Protein AF-A0A820I0Y2-F1 (afdb_monomer_lite)

Sequence (108 aa):
MSKSKFDYYHKNILMPNKNRFHLIRLSNPFMSELIFSSADTILRFTHLGTLIFDHMEMKDFIKLTNHLAHLPELHSLTISLADGLHSLNVPFSSIFQLKTIKSQYHLT

Secondary structure (DSSP, 8-state):
--HHHHHHHIIIIITTTGGG-SEEEE--HHHHHHHTSSHHHHTT-TT--EEEEEEE-HHHHHHHHHHHTT-TT--EEEEEESS-GGG--S-GGGTTT-TT--------

Organism: NCBI:txid392030

Foldseek 3Di:
DDPVVVVCCVVPPCQVCLCVAQEDAAQDQVVCCVQQVDLVSQLSNQNHAEYHYHQHAPVSVLVRLQSLLNHPRHAYYHYHHNDDCPVVPDPCVSVVSSVRYPDDDDDD

pLDDT: mean 74.54, std 13.99, range [27.73, 91.31]

Radius of gyration: 13.73 Å; chains: 1; bounding box: 37×29×33 Å

Structure (mmCIF, N/CA/C/O backbone):
data_AF-A0A820I0Y2-F1
#
_entry.id   AF-A0A820I0Y2-F1
#
loop_
_atom_site.group_PDB
_atom_site.id
_atom_site.type_symbol
_atom_site.label_atom_id
_atom_site.label_alt_id
_atom_site.label_comp_id
_atom_site.label_asym_id
_atom_site.label_entity_id
_atom_site.label_seq_id
_atom_site.pdbx_PDB_ins_code
_atom_site.Cartn_x
_atom_site.Cartn_y
_atom_site.Cartn_z
_atom_site.occupancy
_atom_site.B_iso_or_equiv
_atom_site.auth_seq_id
_atom_site.auth_comp_id
_atom_site.auth_asym_id
_atom_site.auth_atom_id
_atom_site.pdbx_PDB_model_num
ATOM 1 N N . MET A 1 1 ? -2.614 1.747 -19.771 1.00 65.25 1 MET A N 1
ATOM 2 C CA . MET A 1 1 ? -3.841 2.501 -19.410 1.00 65.25 1 MET A CA 1
ATOM 3 C C . MET A 1 1 ? -3.532 3.989 -19.499 1.00 65.25 1 MET A C 1
ATOM 5 O O . MET A 1 1 ? -2.446 4.356 -19.077 1.00 65.25 1 MET A O 1
ATOM 9 N N . SER A 1 2 ? -4.407 4.827 -20.066 1.00 77.12 2 SER A N 1
ATOM 10 C CA . SER A 1 2 ? -4.164 6.280 -20.119 1.00 77.12 2 SER A CA 1
ATOM 11 C C . SER A 1 2 ? -4.368 6.933 -18.746 1.00 77.12 2 SER A C 1
ATOM 13 O O . SER A 1 2 ? -5.159 6.440 -17.937 1.00 77.12 2 SER A O 1
ATOM 15 N N . LYS A 1 3 ? -3.694 8.066 -18.503 1.00 76.94 3 LYS A N 1
ATOM 16 C CA . LYS A 1 3 ? -3.822 8.846 -17.260 1.00 76.94 3 LYS A CA 1
ATOM 17 C C . LYS A 1 3 ? -5.270 9.258 -16.981 1.00 76.94 3 LYS A C 1
ATOM 19 O O . LYS A 1 3 ? -5.769 9.014 -15.896 1.00 76.94 3 LYS A O 1
ATOM 24 N N . SER A 1 4 ? -5.988 9.756 -17.988 1.00 82.38 4 SER A N 1
ATOM 25 C CA . SER A 1 4 ? -7.395 10.162 -17.848 1.00 82.38 4 SER A CA 1
ATOM 26 C C . SER A 1 4 ? -8.315 9.019 -17.411 1.00 82.38 4 SER A C 1
ATOM 28 O O . SER A 1 4 ? -9.202 9.206 -16.578 1.00 82.38 4 SER A O 1
ATOM 30 N N . LYS A 1 5 ? -8.086 7.811 -17.939 1.00 81.94 5 LYS A N 1
ATOM 31 C CA . LYS A 1 5 ?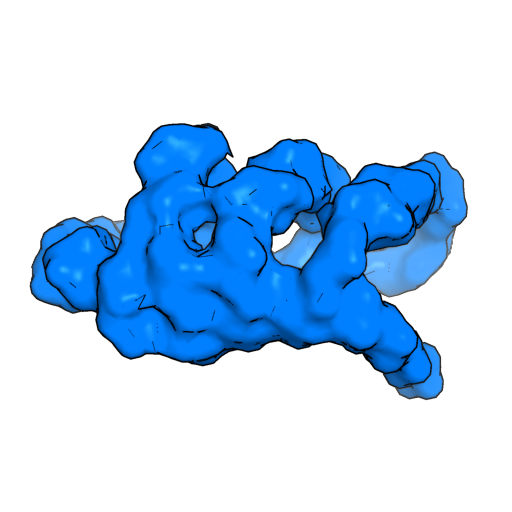 -8.835 6.618 -17.541 1.00 81.94 5 LYS A CA 1
ATOM 32 C C . LYS A 1 5 ? -8.505 6.244 -16.096 1.00 81.94 5 LYS A C 1
ATOM 34 O O . LYS A 1 5 ? -9.414 5.932 -15.336 1.00 81.94 5 LYS A O 1
ATOM 39 N N . PHE A 1 6 ? -7.235 6.331 -15.697 1.00 80.81 6 PHE A N 1
ATOM 40 C CA . PHE A 1 6 ? -6.832 6.141 -14.301 1.00 80.81 6 PHE A CA 1
ATOM 41 C C . PHE A 1 6 ? -7.481 7.147 -13.364 1.00 80.81 6 PHE A C 1
ATOM 43 O O . PHE A 1 6 ? -8.111 6.725 -12.402 1.00 80.81 6 PHE A O 1
ATOM 50 N N . ASP A 1 7 ? -7.404 8.438 -13.672 1.00 82.88 7 ASP A N 1
ATOM 51 C CA . ASP A 1 7 ? -7.962 9.496 -12.831 1.00 82.88 7 ASP A CA 1
ATOM 52 C C . ASP A 1 7 ? -9.465 9.283 -12.605 1.00 82.88 7 ASP A C 1
ATOM 54 O O . ASP A 1 7 ? -9.959 9.432 -11.485 1.00 82.88 7 ASP A O 1
ATOM 58 N N . TYR A 1 8 ? -10.184 8.841 -13.644 1.00 87.81 8 TYR A N 1
ATOM 59 C CA . TYR A 1 8 ? -11.588 8.462 -13.530 1.00 87.81 8 TYR A CA 1
ATOM 60 C C . TYR A 1 8 ? -11.798 7.299 -12.552 1.00 87.81 8 TYR A C 1
ATOM 62 O O . TYR A 1 8 ? -12.611 7.418 -11.634 1.00 87.81 8 TYR A O 1
ATOM 70 N N . TYR A 1 9 ? -11.081 6.184 -12.714 1.00 83.94 9 TYR A N 1
ATOM 71 C CA . TYR A 1 9 ? -11.232 5.024 -11.828 1.00 83.94 9 TYR A CA 1
ATOM 72 C C . TYR A 1 9 ? -10.803 5.336 -10.395 1.00 83.94 9 TYR A C 1
ATOM 74 O O . TYR A 1 9 ? -11.489 4.961 -9.444 1.00 83.94 9 TYR A O 1
ATOM 82 N N . HIS A 1 10 ? -9.702 6.064 -10.238 1.00 82.62 10 HIS A N 1
ATOM 83 C CA . HIS A 1 10 ? -9.175 6.473 -8.950 1.00 82.62 10 HIS A CA 1
ATOM 84 C C . HIS A 1 10 ? -10.192 7.332 -8.191 1.00 82.62 10 HIS A C 1
ATOM 86 O O . HIS A 1 10 ? -10.552 7.011 -7.059 1.00 82.62 10 HIS A O 1
ATOM 92 N N . LYS A 1 11 ? -10.720 8.379 -8.836 1.00 86.56 11 LYS A N 1
ATOM 93 C CA . LYS A 1 11 ? -11.652 9.324 -8.213 1.00 86.56 11 LYS A CA 1
ATOM 94 C C . LYS A 1 11 ? -13.036 8.727 -7.965 1.00 86.56 11 LYS A C 1
ATOM 96 O O . LYS A 1 11 ? -13.619 8.990 -6.919 1.00 86.56 11 LYS A O 1
ATOM 101 N N . ASN A 1 12 ? -13.564 7.955 -8.914 1.00 89.31 12 ASN A N 1
ATOM 102 C CA . ASN A 1 12 ? -14.973 7.551 -8.892 1.00 89.31 12 ASN A CA 1
ATOM 103 C C . ASN A 1 12 ? -15.205 6.136 -8.356 1.00 89.31 12 ASN A C 1
ATOM 105 O O . ASN A 1 12 ? -16.314 5.836 -7.928 1.00 89.31 12 ASN A O 1
ATOM 109 N N . ILE A 1 13 ? -14.192 5.264 -8.367 1.00 85.44 13 ILE A N 1
ATOM 110 C CA . ILE A 1 13 ? -14.351 3.866 -7.941 1.00 85.44 13 ILE A CA 1
ATOM 111 C C . ILE A 1 13 ? -13.467 3.561 -6.739 1.00 85.44 13 ILE A C 1
ATOM 113 O O . ILE A 1 13 ? -13.973 3.115 -5.709 1.00 85.44 13 ILE A O 1
ATOM 117 N N . LEU A 1 14 ? -12.167 3.836 -6.840 1.00 84.31 14 LEU A N 1
ATOM 118 C CA . LEU A 1 14 ? -11.193 3.407 -5.841 1.00 84.31 14 LEU A CA 1
ATOM 119 C C . LEU A 1 14 ? -11.290 4.241 -4.556 1.00 84.31 14 LEU A C 1
ATOM 121 O O . LEU A 1 14 ? -11.518 3.696 -3.481 1.00 84.31 14 LEU A O 1
ATOM 125 N N . MET A 1 15 ? -11.204 5.568 -4.650 1.00 86.25 15 MET A N 1
ATOM 126 C CA . MET A 1 15 ? -11.267 6.444 -3.475 1.00 86.25 15 MET A CA 1
ATOM 127 C C . MET A 1 15 ? -12.591 6.378 -2.696 1.00 86.25 15 MET A C 1
ATOM 129 O O . MET A 1 15 ? -12.525 6.391 -1.463 1.00 86.25 15 MET A O 1
ATOM 133 N N . PRO A 1 16 ? -13.773 6.276 -3.337 1.00 89.38 16 PRO A N 1
ATOM 134 C CA . PRO A 1 16 ? -15.039 6.144 -2.614 1.00 89.38 16 PRO A CA 1
ATOM 135 C C . PRO A 1 16 ? -15.208 4.791 -1.915 1.00 89.38 16 PRO A C 1
ATOM 137 O O . PRO A 1 16 ? -15.862 4.717 -0.881 1.00 89.38 16 PRO A O 1
ATOM 140 N N . ASN A 1 17 ? -14.606 3.724 -2.451 1.00 86.31 17 ASN A N 1
ATOM 141 C CA . ASN A 1 17 ? -14.744 2.365 -1.917 1.00 86.31 17 ASN A CA 1
ATOM 142 C C . ASN A 1 17 ? -13.506 1.884 -1.147 1.00 86.31 17 ASN A C 1
ATOM 144 O O . ASN A 1 17 ? -13.426 0.704 -0.817 1.00 86.31 17 ASN A O 1
ATOM 148 N N . LYS A 1 18 ? -12.551 2.768 -0.834 1.00 86.25 18 LYS A N 1
ATOM 149 C CA . LYS A 1 18 ? -11.252 2.390 -0.249 1.00 86.25 18 LYS A CA 1
ATOM 150 C C . LYS A 1 18 ? -11.343 1.570 1.042 1.00 86.25 18 LYS A C 1
ATOM 152 O O . LYS A 1 18 ? -10.583 0.625 1.211 1.00 86.25 18 LYS A O 1
ATOM 157 N N . ASN A 1 19 ? -12.343 1.838 1.881 1.00 86.88 19 ASN A N 1
ATOM 158 C CA . ASN A 1 19 ? -12.585 1.100 3.125 1.00 86.88 19 ASN A CA 1
ATOM 159 C C . ASN A 1 19 ? -13.214 -0.290 2.888 1.00 86.88 19 ASN A C 1
ATOM 161 O O . ASN A 1 19 ? -13.416 -1.042 3.825 1.00 86.88 19 ASN A O 1
ATOM 165 N N . ARG A 1 20 ? -13.602 -0.646 1.661 1.00 87.94 20 ARG A N 1
ATOM 166 C CA . ARG A 1 20 ? -14.251 -1.935 1.357 1.00 87.94 20 ARG A CA 1
ATOM 167 C C . ARG A 1 20 ? -13.287 -2.942 0.740 1.00 87.94 20 ARG A C 1
ATOM 169 O O . ARG A 1 20 ? -13.622 -4.124 0.631 1.00 87.94 20 ARG A O 1
ATOM 176 N N . PHE A 1 21 ? -12.116 -2.486 0.300 1.00 88.00 21 PHE A N 1
ATOM 177 C CA . PHE A 1 21 ? -11.137 -3.360 -0.324 1.00 88.00 21 PHE A CA 1
ATOM 178 C C . PHE A 1 21 ? -10.385 -4.150 0.734 1.00 88.00 21 PHE A C 1
ATOM 180 O O . PHE A 1 21 ? -9.664 -3.584 1.546 1.00 88.00 21 PHE A O 1
ATOM 187 N N . HIS A 1 22 ? -10.535 -5.468 0.661 1.00 90.94 22 HIS A N 1
ATOM 188 C CA . HIS A 1 22 ? -9.746 -6.419 1.438 1.00 90.94 22 HIS A CA 1
ATOM 189 C C . HIS A 1 22 ? -8.492 -6.856 0.679 1.00 90.94 22 HIS A C 1
ATOM 191 O O . HIS A 1 22 ? -7.486 -7.203 1.292 1.00 90.94 22 HIS A O 1
ATOM 197 N N . LEU A 1 23 ? -8.552 -6.811 -0.656 1.00 91.31 23 LEU A N 1
ATOM 198 C CA . LEU A 1 23 ? -7.461 -7.150 -1.554 1.00 91.31 23 LEU A CA 1
ATOM 199 C C . LEU A 1 23 ? -7.306 -6.060 -2.610 1.00 91.31 23 LEU A C 1
ATOM 201 O O . LEU A 1 23 ? -8.279 -5.678 -3.264 1.00 91.31 23 LEU A O 1
ATOM 205 N N . ILE A 1 24 ? -6.072 -5.605 -2.803 1.00 88.50 24 ILE A N 1
ATOM 206 C CA . ILE A 1 24 ? -5.685 -4.754 -3.926 1.00 88.50 24 ILE A CA 1
ATOM 207 C C . ILE A 1 24 ? -4.528 -5.427 -4.655 1.00 88.50 24 ILE A C 1
ATOM 209 O O . ILE A 1 24 ? -3.524 -5.792 -4.049 1.00 88.50 24 ILE A O 1
ATOM 213 N N . ARG A 1 25 ? -4.669 -5.562 -5.974 1.00 88.75 25 ARG A N 1
ATOM 214 C CA . ARG A 1 25 ? -3.605 -6.012 -6.869 1.00 88.75 25 ARG A CA 1
ATOM 215 C C . ARG A 1 25 ? -3.294 -4.909 -7.869 1.00 88.75 25 ARG A C 1
ATOM 217 O O . ARG A 1 25 ? -4.180 -4.485 -8.608 1.00 88.75 25 ARG A O 1
ATOM 224 N N . LEU A 1 26 ? -2.051 -4.444 -7.878 1.00 85.44 26 LEU A N 1
ATOM 225 C CA . LEU A 1 26 ? -1.568 -3.395 -8.765 1.00 85.44 26 LEU A CA 1
ATOM 226 C C . LEU A 1 26 ? -0.490 -3.969 -9.669 1.00 85.44 26 LEU A C 1
ATOM 228 O O . LEU A 1 26 ? 0.623 -4.221 -9.228 1.00 85.44 26 LEU A O 1
ATOM 232 N N . SER A 1 27 ? -0.816 -4.126 -10.946 1.00 79.88 27 SER A N 1
ATOM 233 C CA . SER A 1 27 ? 0.125 -4.619 -11.959 1.00 79.88 27 SER A CA 1
ATOM 234 C C . SER A 1 27 ? 0.807 -3.493 -12.739 1.00 79.88 27 SER A C 1
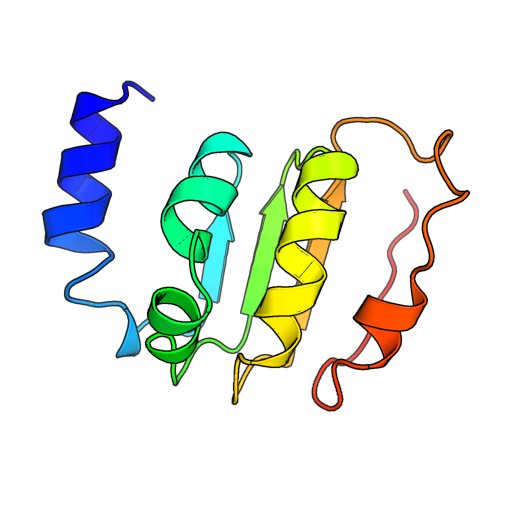ATOM 236 O O . SER A 1 27 ? 1.306 -3.703 -13.841 1.00 79.88 27 SER A O 1
ATOM 238 N N . ASN A 1 28 ? 0.736 -2.264 -12.224 1.00 73.44 28 ASN A N 1
ATOM 239 C CA . ASN A 1 28 ? 1.288 -1.085 -12.867 1.00 73.44 28 ASN A CA 1
ATOM 240 C C . ASN A 1 28 ? 2.001 -0.209 -11.819 1.00 73.44 28 ASN A C 1
ATOM 242 O O . ASN A 1 28 ? 1.317 0.334 -10.943 1.00 73.44 28 ASN A O 1
ATOM 246 N N . PRO A 1 29 ? 3.330 -0.026 -11.927 1.00 65.12 29 PRO A N 1
ATOM 247 C CA . PRO A 1 29 ? 4.129 0.705 -10.940 1.00 65.12 29 PRO A CA 1
ATOM 248 C C . PRO A 1 29 ? 3.735 2.183 -10.806 1.00 65.12 29 PRO A C 1
ATOM 250 O O . PRO A 1 29 ? 3.833 2.758 -9.728 1.00 65.12 29 PRO A O 1
ATOM 253 N N . PHE A 1 30 ? 3.167 2.804 -11.843 1.00 68.06 30 PHE A N 1
ATOM 254 C CA . PHE A 1 30 ? 2.677 4.185 -11.735 1.00 68.06 30 PHE A CA 1
ATOM 255 C C . PHE A 1 30 ? 1.456 4.315 -10.811 1.00 68.06 30 PHE A C 1
ATOM 257 O O . PHE A 1 30 ? 1.189 5.383 -10.265 1.00 68.06 30 PHE A O 1
ATOM 264 N N . MET A 1 31 ? 0.682 3.239 -10.633 1.00 70.56 31 MET A N 1
ATOM 265 C CA . MET A 1 31 ? -0.516 3.275 -9.792 1.00 70.56 31 MET A CA 1
ATOM 266 C C . MET A 1 31 ? -0.182 3.209 -8.307 1.00 70.56 31 MET A C 1
ATOM 268 O O . MET A 1 31 ? -0.931 3.764 -7.506 1.00 70.56 31 MET A O 1
ATOM 272 N N . SER A 1 32 ? 0.922 2.559 -7.932 1.00 69.38 32 SER A N 1
ATOM 273 C CA . SER A 1 32 ? 1.317 2.471 -6.529 1.00 69.38 32 SER A CA 1
ATOM 274 C C . SER A 1 32 ? 1.701 3.834 -5.978 1.00 69.38 32 SER A C 1
ATOM 276 O O . SER A 1 32 ? 1.227 4.193 -4.910 1.00 69.38 32 SER A O 1
ATOM 278 N N . GLU A 1 33 ? 2.460 4.635 -6.728 1.00 69.25 33 GLU A N 1
ATOM 279 C CA . GLU A 1 33 ? 2.808 5.992 -6.296 1.00 69.25 33 GLU A CA 1
ATOM 280 C C . GLU A 1 33 ? 1.563 6.877 -6.170 1.00 69.25 33 GLU A C 1
ATOM 282 O O . GLU A 1 33 ? 1.453 7.647 -5.229 1.00 69.25 33 GLU A O 1
ATOM 287 N N . LEU A 1 34 ? 0.574 6.733 -7.054 1.00 70.38 34 LEU A N 1
ATOM 288 C CA . LEU A 1 34 ? -0.639 7.555 -7.006 1.00 70.38 34 LEU A CA 1
ATOM 289 C C . LEU A 1 34 ? -1.568 7.173 -5.846 1.00 70.38 34 LEU A C 1
ATOM 291 O O . LEU A 1 34 ? -2.040 8.053 -5.125 1.00 70.38 34 LEU A O 1
ATOM 295 N N . ILE A 1 35 ? -1.810 5.874 -5.646 1.00 73.38 35 ILE A N 1
ATOM 296 C CA . ILE A 1 35 ? -2.714 5.365 -4.600 1.00 73.38 35 ILE A CA 1
ATOM 297 C C . ILE A 1 35 ? -2.077 5.503 -3.213 1.00 73.38 35 ILE A C 1
ATOM 299 O O . ILE A 1 35 ? -2.771 5.750 -2.228 1.00 73.38 35 ILE A O 1
ATOM 303 N N . PHE A 1 36 ? -0.755 5.366 -3.141 1.00 73.56 36 PHE A N 1
ATOM 304 C CA . PHE A 1 36 ? 0.014 5.319 -1.902 1.00 73.56 36 PHE A CA 1
ATOM 305 C C . PHE A 1 36 ? 0.990 6.503 -1.782 1.00 73.56 36 PHE A C 1
ATOM 307 O O . PHE A 1 36 ? 2.018 6.407 -1.118 1.00 73.56 36 PHE A O 1
ATOM 314 N N . SER A 1 37 ? 0.640 7.635 -2.404 1.00 71.25 37 SER A N 1
ATOM 315 C CA . SER A 1 37 ? 1.430 8.882 -2.422 1.00 71.25 37 SER A CA 1
ATOM 316 C C . SER A 1 37 ? 1.581 9.534 -1.050 1.00 71.25 37 SER A C 1
ATOM 318 O O . SER A 1 37 ? 2.503 10.318 -0.837 1.00 71.25 37 SER A O 1
ATOM 320 N N . SER A 1 38 ? 0.666 9.252 -0.120 1.00 74.38 38 SER A N 1
ATOM 321 C CA . SER A 1 38 ? 0.713 9.794 1.234 1.00 74.38 38 SER A CA 1
ATOM 322 C C . SER A 1 38 ? 0.250 8.781 2.272 1.00 74.38 38 SER A C 1
ATOM 324 O O . SER A 1 38 ? -0.671 7.989 2.035 1.00 74.38 38 SER A O 1
ATOM 326 N N . ALA A 1 39 ? 0.848 8.863 3.463 1.00 70.75 39 ALA A N 1
ATOM 327 C CA . ALA A 1 39 ? 0.432 8.082 4.626 1.00 70.75 39 ALA A CA 1
ATOM 328 C C . ALA A 1 39 ? -1.067 8.277 4.931 1.00 70.75 39 ALA A C 1
ATOM 330 O O . ALA A 1 39 ? -1.776 7.307 5.188 1.00 70.75 39 ALA A O 1
ATOM 331 N N . ASP A 1 40 ? -1.581 9.503 4.783 1.00 77.50 40 ASP A N 1
ATOM 332 C CA . ASP A 1 40 ? -3.000 9.829 4.989 1.00 77.50 40 ASP A CA 1
ATOM 333 C C . ASP A 1 40 ? -3.948 9.132 4.012 1.00 77.50 40 ASP A C 1
ATOM 335 O O . ASP A 1 40 ? -5.128 8.944 4.316 1.00 77.50 40 ASP A O 1
ATOM 339 N N . THR A 1 41 ? -3.478 8.791 2.812 1.00 77.75 41 THR A N 1
ATOM 340 C CA . THR A 1 41 ? -4.288 8.060 1.830 1.00 77.75 41 THR A CA 1
ATOM 341 C C . THR A 1 41 ? -4.301 6.575 2.166 1.00 77.75 41 THR A C 1
ATOM 343 O O . THR A 1 41 ? -5.360 5.949 2.133 1.00 77.75 41 THR A O 1
ATOM 346 N N . ILE A 1 42 ? -3.150 6.042 2.573 1.00 77.88 42 ILE A N 1
ATOM 347 C CA . ILE A 1 42 ? -2.950 4.641 2.959 1.00 77.88 42 ILE A CA 1
ATOM 348 C C . ILE A 1 42 ? -3.739 4.278 4.209 1.00 77.88 42 ILE A C 1
ATOM 350 O O . ILE A 1 42 ? -4.441 3.273 4.212 1.00 77.88 42 ILE A O 1
ATOM 354 N N . LEU A 1 43 ? -3.726 5.143 5.225 1.00 78.69 43 LEU A N 1
ATOM 355 C CA . LEU A 1 43 ? -4.476 4.955 6.471 1.00 78.69 43 LEU A CA 1
ATOM 356 C C . LEU A 1 43 ? -5.989 4.814 6.261 1.00 78.69 43 LEU A C 1
ATOM 358 O O . LEU A 1 43 ? -6.695 4.295 7.120 1.00 78.69 43 LEU A O 1
ATOM 362 N N . ARG A 1 44 ? -6.507 5.261 5.114 1.00 83.25 44 ARG A N 1
ATOM 363 C CA . ARG A 1 44 ? -7.930 5.133 4.783 1.00 83.25 44 ARG A CA 1
ATOM 364 C C . ARG A 1 44 ? -8.289 3.759 4.222 1.00 83.25 44 ARG A C 1
ATOM 366 O O . ARG A 1 44 ? -9.468 3.452 4.121 1.00 83.25 44 ARG A O 1
ATOM 373 N N . PHE A 1 45 ? -7.320 2.917 3.882 1.00 86.94 45 PHE A N 1
ATOM 374 C CA . PHE A 1 45 ? -7.557 1.522 3.508 1.00 86.94 45 PHE A CA 1
ATOM 375 C C . PHE A 1 45 ? -7.644 0.645 4.762 1.00 86.94 45 PHE A C 1
ATOM 377 O O . PHE A 1 45 ? -6.862 -0.279 4.961 1.00 86.94 45 PHE A O 1
ATOM 384 N N . THR A 1 46 ? -8.608 0.954 5.632 1.00 87.94 46 THR A N 1
ATOM 385 C CA . THR A 1 46 ? -8.700 0.391 6.989 1.00 87.94 46 THR A CA 1
ATOM 386 C C . THR A 1 46 ? -8.954 -1.114 7.034 1.00 87.94 46 THR A C 1
ATOM 388 O O . THR A 1 46 ? -8.669 -1.728 8.050 1.00 87.94 46 THR A O 1
ATOM 391 N N . HIS A 1 47 ? -9.473 -1.707 5.958 1.00 90.19 47 HIS A N 1
ATOM 392 C CA . HIS A 1 47 ? -9.790 -3.139 5.867 1.00 90.19 47 HIS A CA 1
ATOM 393 C C . HIS A 1 47 ? -8.884 -3.898 4.890 1.00 90.19 47 HIS A C 1
ATOM 395 O O . HIS A 1 47 ? -9.138 -5.063 4.581 1.00 90.19 47 HIS A O 1
ATOM 401 N N . LEU A 1 48 ? -7.846 -3.242 4.364 1.00 90.12 48 LEU A N 1
ATOM 402 C CA . LEU A 1 48 ? -6.965 -3.847 3.377 1.00 90.12 48 LEU A CA 1
ATOM 403 C C . LEU A 1 48 ? -6.066 -4.889 4.040 1.00 90.12 48 LEU A C 1
ATOM 405 O O . LEU A 1 48 ? -5.111 -4.548 4.730 1.00 90.12 48 LEU A O 1
ATOM 409 N N . GLY A 1 49 ? -6.376 -6.159 3.786 1.00 89.75 49 GLY A N 1
ATOM 410 C CA . GLY A 1 49 ? -5.648 -7.300 4.329 1.00 89.75 49 GLY A CA 1
ATOM 411 C C . GLY A 1 49 ? -4.562 -7.848 3.409 1.00 89.75 49 GLY A C 1
ATOM 412 O O . GLY A 1 49 ? -3.540 -8.343 3.881 1.00 89.75 49 GLY A O 1
ATOM 413 N N . THR A 1 50 ? -4.769 -7.755 2.095 1.00 90.25 50 THR A N 1
ATOM 414 C CA . THR A 1 50 ? -3.860 -8.290 1.075 1.00 90.25 50 THR A CA 1
ATOM 415 C C . THR A 1 50 ? -3.485 -7.225 0.055 1.00 90.25 50 THR A C 1
ATOM 417 O O . THR A 1 50 ? -4.353 -6.608 -0.566 1.00 90.25 50 THR A O 1
ATOM 420 N N . LEU A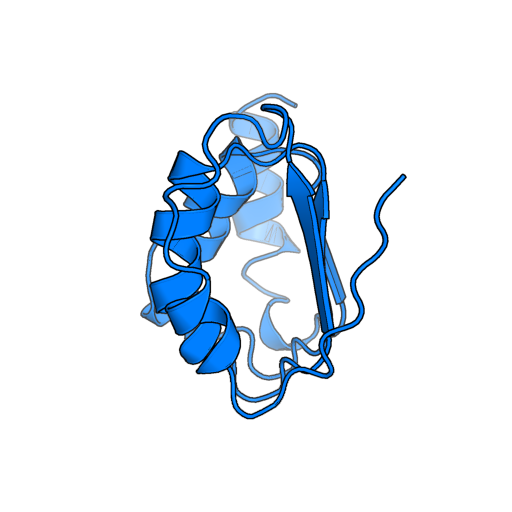 1 51 ? -2.186 -7.052 -0.169 1.00 88.12 51 LEU A N 1
ATOM 421 C CA . LEU A 1 51 ? -1.654 -6.141 -1.172 1.00 88.12 51 LEU A CA 1
ATOM 422 C C . LEU A 1 51 ? -0.668 -6.869 -2.083 1.00 88.12 51 LEU A C 1
ATOM 424 O O . LEU A 1 51 ? 0.290 -7.479 -1.618 1.00 88.12 51 LEU A O 1
ATOM 428 N N . ILE A 1 52 ? -0.914 -6.809 -3.387 1.00 88.25 52 ILE A N 1
ATOM 429 C CA . ILE A 1 52 ? -0.094 -7.469 -4.403 1.00 88.25 52 ILE A CA 1
ATOM 430 C C . ILE A 1 52 ? 0.409 -6.407 -5.377 1.00 88.25 52 ILE A C 1
ATOM 432 O O . ILE A 1 52 ? -0.394 -5.708 -5.995 1.00 88.25 52 ILE A O 1
ATOM 436 N N . PHE A 1 53 ? 1.723 -6.305 -5.536 1.00 85.69 53 PHE A N 1
ATOM 437 C CA . PHE A 1 53 ? 2.369 -5.478 -6.548 1.00 85.69 53 PHE A CA 1
ATOM 438 C C . PHE A 1 53 ? 3.002 -6.376 -7.608 1.00 85.69 53 PHE A C 1
ATOM 440 O O . PHE A 1 53 ? 3.944 -7.103 -7.302 1.00 85.69 53 PHE A O 1
ATOM 447 N N . ASP A 1 54 ? 2.513 -6.315 -8.848 1.00 84.69 54 ASP A N 1
ATOM 448 C CA . ASP A 1 54 ? 3.183 -6.948 -9.984 1.00 84.69 54 ASP A CA 1
ATOM 449 C C . ASP A 1 54 ? 4.010 -5.906 -10.749 1.00 84.69 54 ASP A C 1
ATOM 451 O O . ASP A 1 54 ? 3.528 -4.801 -11.010 1.00 84.69 54 ASP A O 1
ATOM 455 N N . HIS A 1 55 ? 5.211 -6.294 -11.183 1.00 82.31 55 HIS A N 1
ATOM 456 C CA . HIS A 1 55 ? 6.117 -5.473 -11.996 1.00 82.31 55 HIS A CA 1
ATOM 457 C C . HIS A 1 55 ? 6.474 -4.127 -11.342 1.00 82.31 55 HIS A C 1
ATOM 459 O O . HIS A 1 55 ? 6.467 -3.082 -11.994 1.00 82.31 55 HIS A O 1
ATOM 465 N N . MET A 1 56 ? 6.762 -4.141 -10.041 1.00 80.00 56 MET A N 1
ATOM 466 C CA . MET A 1 56 ? 7.190 -2.950 -9.306 1.00 80.00 56 MET A CA 1
ATOM 467 C C . MET A 1 56 ? 8.699 -2.740 -9.442 1.00 80.00 56 MET A C 1
ATOM 469 O O . MET A 1 56 ? 9.454 -3.701 -9.374 1.00 80.00 56 MET A O 1
ATOM 473 N N . GLU A 1 57 ? 9.149 -1.498 -9.603 1.00 81.19 57 GLU A N 1
ATOM 474 C CA . GLU A 1 57 ? 10.581 -1.195 -9.529 1.00 81.19 57 GLU A CA 1
ATOM 475 C C . GLU A 1 57 ? 11.052 -1.145 -8.070 1.00 81.19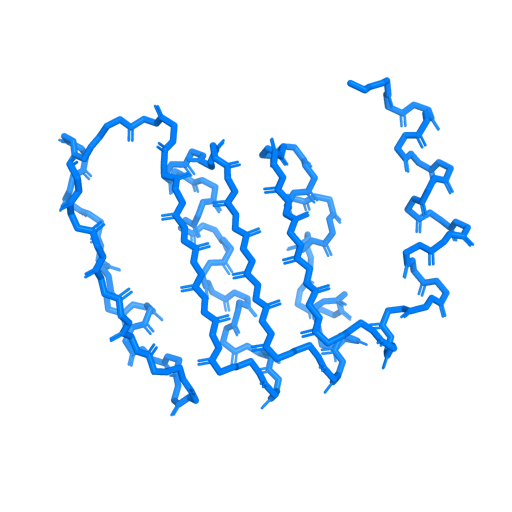 57 GLU A C 1
ATOM 477 O O . GLU A 1 57 ? 10.350 -0.623 -7.195 1.00 81.19 57 GLU A O 1
ATOM 482 N N . MET A 1 58 ? 12.269 -1.616 -7.794 1.00 78.38 58 MET A N 1
ATOM 483 C CA . MET A 1 58 ? 12.801 -1.687 -6.430 1.00 78.38 58 MET A CA 1
ATOM 484 C C . MET A 1 58 ? 12.843 -0.316 -5.741 1.00 78.38 58 MET A C 1
ATOM 486 O O . MET A 1 58 ? 12.549 -0.187 -4.551 1.00 78.38 58 MET A O 1
ATOM 490 N N . LYS A 1 59 ? 13.161 0.742 -6.495 1.00 77.44 59 LYS A N 1
ATOM 491 C CA . LYS A 1 59 ? 13.206 2.122 -5.984 1.00 77.44 59 LYS A CA 1
ATOM 492 C C . LYS A 1 59 ? 11.842 2.602 -5.466 1.00 77.44 59 LYS A C 1
ATOM 494 O O . LYS A 1 59 ? 11.779 3.327 -4.473 1.00 77.44 59 LYS A O 1
ATOM 499 N N . ASP A 1 60 ? 10.760 2.199 -6.130 1.00 77.44 60 ASP A N 1
ATOM 500 C CA . ASP A 1 60 ? 9.399 2.616 -5.793 1.00 77.44 60 ASP A CA 1
ATOM 501 C C . ASP A 1 60 ? 8.871 1.784 -4.631 1.00 77.44 60 ASP A C 1
ATOM 503 O O . ASP A 1 60 ? 8.223 2.315 -3.727 1.00 77.44 60 ASP A O 1
ATOM 507 N N . PHE A 1 61 ? 9.253 0.507 -4.591 1.00 78.19 61 PHE A N 1
ATOM 508 C CA . PHE A 1 61 ? 9.011 -0.347 -3.444 1.00 78.19 61 PHE A CA 1
ATOM 509 C C . PHE A 1 61 ? 9.613 0.236 -2.156 1.00 78.19 61 PHE A C 1
ATOM 511 O O . PHE A 1 61 ? 8.904 0.362 -1.158 1.00 78.19 61 PHE A O 1
ATOM 518 N N . ILE A 1 62 ? 10.879 0.674 -2.174 1.00 76.56 62 ILE A N 1
ATOM 519 C CA . ILE A 1 62 ? 11.539 1.273 -0.998 1.00 76.56 62 ILE A CA 1
ATOM 520 C C . ILE A 1 62 ? 10.739 2.459 -0.455 1.00 76.56 62 ILE A C 1
ATOM 522 O O . ILE A 1 62 ? 10.449 2.505 0.740 1.00 76.56 62 ILE A O 1
ATOM 526 N N . LYS A 1 63 ? 10.336 3.396 -1.321 1.00 76.00 63 LYS A N 1
ATOM 527 C CA . LYS A 1 63 ? 9.532 4.559 -0.909 1.00 76.00 63 LYS A CA 1
ATOM 528 C C . LYS A 1 63 ? 8.231 4.128 -0.236 1.00 76.00 63 LYS A C 1
ATOM 530 O O . LYS A 1 63 ? 7.825 4.696 0.774 1.00 76.00 63 LYS A O 1
ATOM 535 N N . LEU A 1 64 ? 7.604 3.096 -0.789 1.00 77.31 64 LEU A N 1
ATOM 536 C CA . LEU A 1 64 ? 6.309 2.603 -0.362 1.00 77.31 64 LEU A CA 1
ATOM 537 C C . LEU A 1 64 ? 6.371 1.803 0.950 1.00 77.31 64 LEU A C 1
ATOM 539 O O . LEU A 1 64 ? 5.438 1.896 1.747 1.00 77.31 64 LEU A O 1
ATOM 543 N N . THR A 1 65 ? 7.465 1.081 1.228 1.00 75.62 65 THR A N 1
ATOM 544 C CA . THR A 1 65 ? 7.608 0.285 2.468 1.00 75.62 65 THR A CA 1
ATOM 545 C C . THR A 1 65 ? 7.390 1.099 3.738 1.00 75.62 65 THR A C 1
ATOM 547 O O . THR A 1 65 ? 6.702 0.631 4.644 1.00 75.62 65 THR A O 1
ATOM 550 N N . ASN A 1 66 ? 7.885 2.339 3.773 1.00 73.56 66 ASN A N 1
ATOM 551 C CA . ASN A 1 66 ? 7.695 3.248 4.906 1.00 73.56 66 ASN A CA 1
ATOM 552 C C . ASN A 1 66 ? 6.220 3.523 5.192 1.00 73.56 66 ASN A C 1
ATOM 554 O O . ASN A 1 66 ? 5.841 3.736 6.339 1.00 73.56 66 ASN A O 1
ATOM 558 N N . HIS A 1 67 ? 5.380 3.510 4.160 1.00 77.69 67 HIS A N 1
ATOM 559 C CA . HIS A 1 67 ? 3.970 3.782 4.331 1.00 77.69 67 HIS A CA 1
ATOM 560 C C . HIS A 1 67 ? 3.130 2.530 4.594 1.00 77.69 67 HIS A C 1
ATOM 562 O O . HIS A 1 67 ? 2.114 2.615 5.282 1.00 77.69 67 HIS A O 1
ATOM 568 N N . LEU A 1 68 ? 3.558 1.363 4.102 1.00 78.50 68 LEU A N 1
ATOM 569 C CA . LEU A 1 68 ? 2.865 0.094 4.350 1.00 78.50 68 LEU A CA 1
ATOM 570 C C . LEU A 1 68 ? 2.792 -0.267 5.835 1.00 78.50 68 LEU A C 1
ATOM 572 O O . LEU A 1 68 ? 1.842 -0.930 6.244 1.00 78.50 68 LEU A O 1
ATOM 576 N N . ALA A 1 69 ? 3.736 0.219 6.647 1.00 75.69 69 ALA A N 1
ATOM 577 C CA . ALA A 1 69 ? 3.730 0.032 8.099 1.00 75.69 69 ALA A CA 1
ATOM 578 C C . ALA A 1 69 ? 2.514 0.644 8.801 1.00 75.69 69 ALA A C 1
ATOM 580 O O . ALA A 1 69 ? 2.227 0.303 9.946 1.00 75.69 69 ALA A O 1
ATOM 581 N N . HIS A 1 70 ? 1.785 1.522 8.114 1.00 77.94 70 HIS A N 1
ATOM 582 C CA . HIS A 1 70 ? 0.597 2.177 8.637 1.00 77.94 70 HIS A CA 1
ATOM 583 C C . HIS A 1 70 ? -0.714 1.480 8.250 1.00 77.94 70 HIS A C 1
ATOM 585 O O . HIS A 1 70 ? -1.772 1.950 8.655 1.00 77.94 7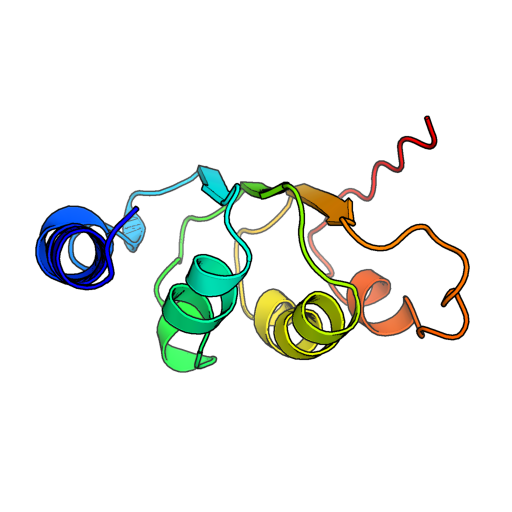0 HIS A O 1
ATOM 591 N N . LEU A 1 71 ? -0.688 0.382 7.484 1.00 82.94 71 LEU A N 1
ATOM 592 C CA . LEU A 1 71 ? -1.908 -0.358 7.154 1.00 82.94 71 LEU A CA 1
ATOM 593 C C . LEU A 1 71 ? -2.312 -1.277 8.318 1.00 82.94 71 LEU A C 1
ATOM 595 O O . LEU A 1 71 ? -1.595 -2.237 8.598 1.00 82.94 71 LEU A O 1
ATOM 599 N N . PRO A 1 72 ? -3.453 -1.021 8.985 1.00 80.38 72 PRO A N 1
ATOM 600 C CA . PRO A 1 72 ? -3.774 -1.666 10.259 1.00 80.38 72 PRO A CA 1
ATOM 601 C C . PRO A 1 72 ? -4.082 -3.163 10.131 1.00 80.38 72 PRO A C 1
ATOM 603 O O . PRO A 1 72 ? -3.744 -3.932 11.024 1.00 80.38 72 PRO A O 1
ATOM 606 N N . GLU A 1 73 ? -4.693 -3.580 9.020 1.00 87.81 73 GLU A N 1
ATOM 607 C CA . GLU A 1 73 ? -5.171 -4.955 8.805 1.00 87.81 73 GLU A CA 1
ATOM 608 C C . GLU A 1 73 ? -4.307 -5.745 7.806 1.00 87.81 73 GLU A C 1
ATOM 610 O O . GLU A 1 73 ? -4.603 -6.907 7.502 1.00 87.81 73 GLU A O 1
ATOM 615 N N . LEU A 1 74 ? -3.234 -5.139 7.279 1.00 86.56 74 LEU A N 1
ATOM 616 C CA . LEU A 1 74 ? -2.415 -5.758 6.240 1.00 86.56 74 LEU A CA 1
ATOM 617 C C . LEU A 1 74 ? -1.644 -6.945 6.818 1.00 86.56 74 LEU A C 1
ATOM 619 O O . LEU A 1 74 ? -0.739 -6.776 7.632 1.00 86.56 74 LEU A O 1
ATOM 623 N N . HIS A 1 75 ? -1.972 -8.145 6.353 1.00 85.88 75 HIS A N 1
ATOM 624 C CA . HIS A 1 75 ? -1.355 -9.395 6.799 1.00 85.88 75 HIS A CA 1
ATOM 625 C C . HIS A 1 75 ? -0.708 -10.193 5.661 1.00 85.88 75 HIS A C 1
ATOM 627 O O . HIS A 1 75 ? 0.039 -11.140 5.919 1.00 85.88 75 HIS A O 1
ATOM 633 N N . SER A 1 76 ? -0.961 -9.807 4.407 1.00 86.94 76 SER A N 1
ATOM 634 C CA . SER A 1 76 ? -0.353 -10.402 3.219 1.00 86.94 76 SER A CA 1
ATOM 635 C C . SER A 1 76 ? 0.168 -9.320 2.272 1.00 86.94 76 SER A C 1
ATOM 637 O O . SER A 1 76 ? -0.570 -8.416 1.873 1.00 86.94 76 SER A O 1
ATOM 639 N N . LEU A 1 77 ? 1.447 -9.423 1.907 1.00 86.12 77 LEU A N 1
ATOM 640 C CA . LEU A 1 77 ? 2.113 -8.560 0.937 1.00 86.12 77 LEU A CA 1
ATOM 641 C C . LEU A 1 77 ? 2.868 -9.432 -0.067 1.00 86.12 77 LEU A C 1
ATOM 643 O O . LEU A 1 77 ? 3.738 -10.211 0.316 1.00 86.12 77 LEU A O 1
ATOM 647 N N . THR A 1 78 ? 2.550 -9.286 -1.348 1.00 85.75 78 THR A N 1
ATOM 648 C CA . THR A 1 78 ? 3.259 -9.947 -2.449 1.00 85.75 78 THR A CA 1
ATOM 649 C C . THR A 1 78 ? 3.863 -8.889 -3.353 1.00 85.75 78 THR A C 1
ATOM 651 O O . THR A 1 78 ? 3.178 -7.948 -3.750 1.00 85.75 78 THR A O 1
ATOM 654 N N . ILE A 1 79 ? 5.146 -9.033 -3.677 1.00 81.50 79 ILE A N 1
ATOM 655 C CA . ILE A 1 79 ? 5.870 -8.097 -4.537 1.00 81.50 79 ILE A CA 1
ATOM 656 C C . ILE A 1 79 ? 6.583 -8.905 -5.614 1.00 81.50 79 ILE A C 1
ATOM 658 O O . ILE A 1 79 ? 7.389 -9.781 -5.304 1.00 81.50 79 ILE A O 1
ATOM 662 N N . SER A 1 80 ? 6.304 -8.589 -6.871 1.00 83.50 80 SER A N 1
ATOM 663 C CA . SER A 1 80 ? 7.060 -9.066 -8.023 1.00 83.50 80 SER A CA 1
ATOM 664 C C . SER A 1 80 ? 7.812 -7.883 -8.618 1.00 83.50 80 SER A C 1
ATOM 666 O O . SER A 1 80 ? 7.194 -6.947 -9.133 1.00 83.50 80 SER A O 1
ATOM 668 N N . LEU A 1 81 ? 9.140 -7.912 -8.509 1.00 79.94 81 LEU A N 1
ATOM 669 C CA . LEU A 1 81 ? 9.999 -6.840 -9.001 1.00 79.94 81 LEU A CA 1
ATOM 670 C C . LEU A 1 81 ? 10.170 -6.929 -10.523 1.00 79.94 81 LEU A C 1
ATOM 672 O O . LEU A 1 81 ? 10.279 -8.026 -11.071 1.00 79.94 81 LEU A O 1
ATOM 676 N N . ALA A 1 82 ? 10.163 -5.782 -11.202 1.00 80.19 82 ALA A N 1
ATOM 677 C CA . ALA A 1 82 ? 10.405 -5.692 -12.645 1.00 80.19 82 ALA A CA 1
ATOM 678 C C . ALA A 1 82 ? 11.907 -5.682 -12.976 1.00 80.19 82 ALA A C 1
ATOM 680 O O . ALA A 1 82 ? 12.340 -6.227 -13.989 1.00 80.19 82 ALA A O 1
ATOM 681 N N . ASP A 1 83 ? 12.696 -5.059 -12.111 1.00 72.38 83 ASP A N 1
ATOM 682 C CA . ASP A 1 83 ? 14.146 -5.033 -12.102 1.00 72.38 83 ASP A CA 1
ATOM 683 C C . ASP A 1 83 ? 14.657 -6.218 -11.268 1.00 72.38 83 ASP A C 1
ATOM 685 O O . ASP A 1 83 ? 14.346 -6.355 -10.087 1.00 72.38 83 ASP A O 1
ATOM 689 N N . GLY A 1 84 ? 15.396 -7.137 -11.900 1.00 60.47 84 GLY A N 1
ATOM 690 C CA . GLY A 1 84 ? 15.895 -8.346 -11.237 1.00 60.47 84 GLY A CA 1
ATOM 691 C C . GLY A 1 84 ? 16.670 -8.050 -9.944 1.00 60.47 84 GLY A C 1
ATOM 692 O O . GLY A 1 84 ? 17.232 -6.971 -9.771 1.00 60.47 84 GLY A O 1
ATOM 693 N N . LEU A 1 85 ? 16.762 -9.043 -9.052 1.00 58.72 85 LEU A N 1
ATOM 694 C CA . LEU A 1 85 ? 17.330 -8.963 -7.688 1.00 58.72 85 LEU A CA 1
ATOM 695 C C . LEU A 1 85 ? 18.791 -8.465 -7.574 1.00 58.72 85 LEU A C 1
ATOM 697 O O . LEU A 1 85 ? 19.326 -8.374 -6.472 1.00 58.72 85 LEU A O 1
ATOM 701 N N . HIS A 1 86 ? 19.463 -8.116 -8.670 1.00 55.09 86 HIS A N 1
ATOM 702 C CA . HIS A 1 86 ? 20.860 -7.674 -8.686 1.00 55.09 86 HIS A CA 1
ATOM 703 C C . HIS A 1 86 ? 21.130 -6.380 -7.893 1.00 55.09 86 HIS A C 1
ATOM 705 O O . HIS A 1 86 ? 22.286 -6.077 -7.610 1.00 55.09 86 HIS A O 1
ATOM 711 N N . SER A 1 87 ? 20.096 -5.646 -7.470 1.00 52.94 87 SER A N 1
ATOM 712 C CA . S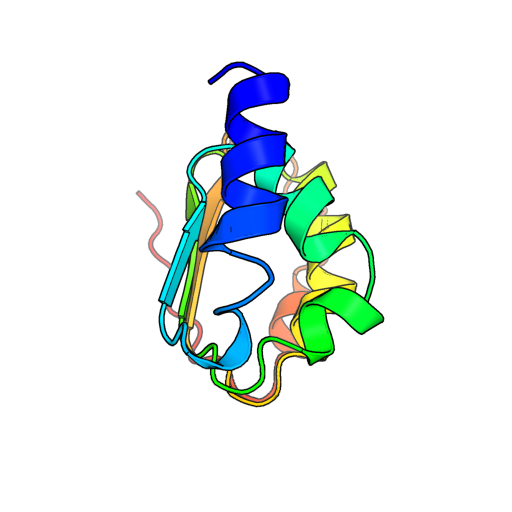ER A 1 87 ? 20.206 -4.446 -6.630 1.00 52.94 87 SER A CA 1
ATOM 713 C C . SER A 1 87 ? 20.070 -4.711 -5.119 1.00 52.94 87 SER A C 1
ATOM 715 O O . SER A 1 87 ? 19.777 -3.782 -4.371 1.00 52.94 87 SER A O 1
ATOM 717 N N . LEU A 1 88 ? 20.262 -5.954 -4.657 1.00 52.72 88 LEU A N 1
ATOM 718 C CA . LEU A 1 88 ? 20.015 -6.475 -3.295 1.00 52.72 88 LEU A CA 1
ATOM 719 C C . LEU A 1 88 ? 20.781 -5.819 -2.116 1.00 52.72 88 LEU A C 1
ATOM 721 O O . LEU A 1 88 ? 20.774 -6.359 -1.015 1.00 52.72 88 LEU A O 1
ATOM 725 N N . ASN A 1 89 ? 21.355 -4.624 -2.271 1.00 54.56 89 ASN A N 1
ATOM 726 C CA . ASN A 1 89 ? 21.793 -3.789 -1.141 1.00 54.56 89 ASN A CA 1
ATOM 727 C C . ASN A 1 89 ? 20.630 -3.026 -0.481 1.00 54.56 89 ASN A C 1
ATOM 729 O O . ASN A 1 89 ? 20.837 -2.012 0.186 1.00 54.56 89 ASN A O 1
ATOM 733 N N . VAL A 1 90 ? 19.390 -3.475 -0.680 1.00 55.56 90 VAL A N 1
ATOM 734 C CA . VAL A 1 90 ? 18.224 -2.824 -0.092 1.00 55.56 90 VAL A CA 1
ATOM 735 C C . VAL A 1 90 ? 17.954 -3.419 1.285 1.00 55.56 90 VAL A C 1
ATOM 737 O O . VAL A 1 90 ? 17.799 -4.635 1.403 1.00 55.56 90 VAL A O 1
ATOM 740 N N . PRO A 1 91 ? 17.869 -2.596 2.339 1.00 55.88 91 PRO A N 1
ATOM 741 C CA . PRO A 1 91 ? 17.553 -3.079 3.669 1.00 55.88 91 PRO A CA 1
ATOM 742 C C . PRO A 1 91 ? 16.088 -3.533 3.718 1.00 55.88 91 PRO A C 1
ATOM 744 O O . PRO A 1 91 ? 15.178 -2.741 3.935 1.00 55.88 91 PRO A O 1
ATOM 747 N N . PHE A 1 92 ? 15.860 -4.842 3.577 1.00 61.94 92 PHE A N 1
ATOM 748 C CA . PHE A 1 92 ? 14.564 -5.495 3.824 1.00 61.94 92 PHE A CA 1
ATOM 749 C C . PHE A 1 92 ? 14.084 -5.326 5.282 1.00 61.94 92 PHE A C 1
ATOM 751 O O . PHE A 1 92 ? 12.972 -5.729 5.616 1.00 61.94 92 PHE A O 1
ATOM 758 N N . SER A 1 93 ? 14.893 -4.716 6.157 1.00 59.47 93 SER A N 1
ATOM 759 C CA . SER A 1 93 ? 14.574 -4.438 7.561 1.00 59.47 93 SER A CA 1
ATOM 760 C C . SER A 1 93 ? 13.276 -3.652 7.744 1.00 59.47 93 SER A C 1
ATOM 762 O O . SER A 1 93 ? 12.567 -3.920 8.709 1.00 59.47 93 SER A O 1
ATOM 764 N N . SER A 1 94 ? 12.910 -2.758 6.818 1.00 56.66 94 SER A N 1
ATOM 765 C CA . SER A 1 94 ? 11.626 -2.043 6.859 1.00 56.66 94 SER A CA 1
ATOM 766 C C . SER A 1 94 ? 10.422 -2.954 6.581 1.00 56.66 94 SER A C 1
ATOM 768 O O . SER A 1 94 ? 9.356 -2.739 7.150 1.00 56.66 94 SER A O 1
ATOM 770 N N . ILE A 1 95 ? 10.585 -4.025 5.795 1.00 60.94 95 ILE A N 1
ATOM 771 C CA . ILE A 1 95 ? 9.538 -5.044 5.591 1.00 60.94 95 ILE A CA 1
ATOM 772 C C . ILE A 1 95 ? 9.355 -5.879 6.858 1.00 60.94 95 ILE A C 1
ATOM 774 O O . ILE A 1 95 ? 8.232 -6.172 7.255 1.00 60.94 95 ILE A O 1
ATOM 778 N N . PHE A 1 96 ? 10.454 -6.230 7.531 1.00 53.53 96 PHE A N 1
ATOM 779 C CA . PHE A 1 96 ? 10.417 -7.010 8.772 1.00 53.53 96 PHE A CA 1
ATOM 780 C C . PHE A 1 96 ? 9.812 -6.244 9.962 1.00 53.53 96 PHE A C 1
ATOM 782 O O . PHE A 1 96 ? 9.518 -6.847 10.991 1.00 53.53 96 PHE A O 1
ATOM 789 N N . GLN A 1 97 ? 9.594 -4.931 9.833 1.00 55.19 97 GLN A N 1
ATOM 790 C CA . GLN A 1 97 ? 8.892 -4.114 10.829 1.00 55.19 97 GLN A CA 1
ATOM 791 C C . GLN A 1 97 ? 7.363 -4.132 10.669 1.00 55.19 97 GLN A C 1
ATOM 793 O O . GLN A 1 97 ? 6.652 -3.624 11.539 1.00 55.19 97 GLN A O 1
ATOM 798 N N . LEU A 1 98 ? 6.839 -4.744 9.602 1.00 61.75 98 LEU A N 1
ATOM 799 C CA . LEU A 1 98 ? 5.406 -4.919 9.375 1.00 61.75 98 LEU A CA 1
ATOM 800 C C . LEU A 1 98 ? 4.883 -6.020 10.315 1.00 61.75 98 LEU A C 1
ATOM 802 O O . LEU A 1 98 ? 4.807 -7.189 9.948 1.00 61.75 98 LEU A O 1
ATOM 806 N N . LYS A 1 99 ? 4.562 -5.641 11.563 1.00 55.94 99 LYS A N 1
ATOM 807 C CA . LYS A 1 99 ? 4.207 -6.541 12.686 1.00 55.94 99 LYS A CA 1
ATOM 808 C C . LYS A 1 99 ? 3.095 -7.560 12.389 1.00 55.94 99 LYS A C 1
ATOM 810 O O . LYS A 1 99 ? 2.974 -8.540 13.117 1.00 55.94 99 LYS A O 1
ATOM 815 N N . THR A 1 100 ? 2.279 -7.327 11.367 1.00 57.56 100 THR A N 1
ATOM 816 C CA . THR A 1 100 ? 1.103 -8.133 11.009 1.00 57.56 100 THR A CA 1
ATOM 817 C C . THR A 1 100 ? 1.318 -9.066 9.815 1.00 57.56 100 THR A C 1
ATOM 819 O O . THR A 1 100 ? 0.458 -9.906 9.550 1.00 57.56 100 THR A O 1
ATOM 822 N N . ILE A 1 101 ? 2.440 -8.974 9.094 1.00 60.91 101 ILE A N 1
ATOM 823 C CA . ILE A 1 101 ? 2.615 -9.695 7.826 1.00 60.91 101 ILE A CA 1
ATOM 824 C C . ILE A 1 101 ? 3.181 -11.098 8.048 1.00 60.91 101 ILE A C 1
ATOM 826 O O . ILE A 1 101 ? 4.265 -11.276 8.602 1.00 60.91 101 ILE A O 1
ATOM 830 N N . LYS A 1 102 ? 2.474 -12.117 7.541 1.00 53.25 102 LYS A N 1
ATOM 831 C CA . LYS A 1 102 ? 3.050 -13.454 7.354 1.00 53.25 102 LYS A CA 1
ATOM 832 C C . LYS A 1 102 ? 3.925 -13.430 6.102 1.00 53.25 102 LYS A C 1
ATOM 834 O O . LYS A 1 102 ? 3.419 -13.525 4.988 1.00 53.25 102 LYS A O 1
ATOM 839 N N . SER A 1 103 ? 5.235 -13.290 6.278 1.00 51.47 103 SER A N 1
ATOM 840 C CA . SER A 1 103 ? 6.185 -13.287 5.163 1.00 51.47 103 SER A CA 1
ATOM 841 C C . SER A 1 103 ? 6.271 -14.674 4.515 1.00 51.47 103 SER A C 1
ATOM 843 O O . SER A 1 103 ? 6.784 -15.614 5.119 1.00 51.47 103 SER A O 1
ATOM 845 N N . GLN A 1 104 ? 5.777 -14.811 3.283 1.00 43.56 104 GLN A N 1
ATOM 846 C CA . GLN A 1 104 ? 6.006 -15.977 2.426 1.00 43.56 104 GLN A CA 1
ATOM 847 C C . GLN A 1 104 ? 6.805 -15.522 1.203 1.00 43.56 104 GLN A C 1
ATOM 849 O O . GLN A 1 104 ? 6.333 -14.706 0.416 1.00 43.56 104 GLN A O 1
ATOM 854 N N . TYR A 1 105 ? 8.032 -16.024 1.066 1.00 45.03 105 TYR A N 1
ATOM 855 C CA . TYR A 1 105 ? 8.915 -15.709 -0.055 1.00 45.03 105 TYR A CA 1
ATOM 856 C C . TYR A 1 105 ? 8.853 -16.848 -1.079 1.00 45.03 105 TYR A C 1
ATOM 858 O O . TYR A 1 105 ? 9.044 -18.015 -0.730 1.00 45.03 105 TYR A O 1
ATOM 866 N N . HIS A 1 106 ? 8.591 -16.522 -2.344 1.00 32.22 106 HIS A N 1
ATOM 867 C CA . HIS A 1 106 ? 8.753 -17.444 -3.467 1.00 32.22 106 HIS A CA 1
ATOM 868 C C . HIS A 1 106 ? 9.848 -16.904 -4.381 1.00 32.22 106 HIS A C 1
ATOM 870 O O . HIS A 1 106 ? 9.698 -15.848 -4.988 1.00 32.22 106 HIS A O 1
ATOM 876 N N . LEU A 1 107 ? 10.968 -17.624 -4.411 1.00 27.73 107 LEU A N 1
ATOM 877 C CA . LEU A 1 107 ? 12.037 -17.444 -5.384 1.00 27.73 107 LEU A CA 1
ATOM 878 C C . LEU A 1 107 ? 11.698 -18.359 -6.564 1.00 27.73 107 LEU A C 1
ATOM 880 O O . LEU A 1 107 ? 11.651 -19.576 -6.389 1.00 27.73 107 LEU A O 1
ATOM 884 N N . THR A 1 108 ? 11.405 -17.770 -7.719 1.00 34.09 108 THR A N 1
ATOM 885 C CA . THR A 1 108 ? 11.313 -18.472 -9.010 1.00 34.09 108 THR A CA 1
ATOM 886 C C . THR A 1 108 ? 12.526 -18.148 -9.848 1.00 34.09 108 THR A C 1
ATOM 888 O O . THR A 1 108 ? 12.847 -16.938 -9.909 1.00 34.09 108 THR A O 1
#